Protein AF-A0A2V7HZT1-F1 (afdb_monomer_lite)

Radius of gyration: 12.28 Å; chains: 1; bounding box: 30×24×31 Å

Sequence (70 aa):
MSCQAPFRIRAEVARLLDLPESRVRVIAPDVGGGFGVKSGPYREEVLLSWLARRLGRPVKWVATRSEDQI

pLDDT: mean 90.96, std 6.68, range [61.62, 97.75]

Foldseek 3Di:
DAADAQLQLLVVLCVVVVHDSVPGGGDHDDDPDDPPVRHDDDPCSNVQSVVCVVVVHHDDDDDDPVRSVD

Secondary structure (DSSP, 8-state):
---S-HHHHHHHHHHHTT--GGG--------S--TTGGGSPPHHHHHHHHHHHHHTS-------TTGGG-

Structure (mmCIF, N/CA/C/O backbone):
data_AF-A0A2V7HZT1-F1
#
_entry.id   AF-A0A2V7HZT1-F1
#
loop_
_atom_site.group_PDB
_atom_site.id
_atom_site.type_symbol
_atom_site.label_atom_id
_atom_site.label_alt_id
_atom_site.label_comp_id
_atom_site.label_asym_id
_atom_site.label_entity_id
_atom_site.label_seq_id
_atom_site.pdbx_PDB_ins_code
_atom_site.Cartn_x
_atom_site.Cartn_y
_atom_site.Cartn_z
_atom_site.occupancy
_atom_site.B_iso_or_equiv
_atom_site.auth_seq_id
_atom_site.auth_comp_id
_atom_site.auth_asym_id
_atom_site.auth_atom_id
_atom_site.pdbx_PDB_model_num
ATOM 1 N N . MET A 1 1 ? 6.243 -5.338 0.192 1.00 74.81 1 MET A N 1
ATOM 2 C CA . MET A 1 1 ? 5.946 -3.943 -0.185 1.00 74.81 1 MET A CA 1
ATOM 3 C C . MET A 1 1 ? 7.165 -3.116 0.168 1.00 74.81 1 MET A C 1
ATOM 5 O O . MET A 1 1 ? 7.612 -3.224 1.303 1.00 74.81 1 MET A O 1
ATOM 9 N N . SER A 1 2 ? 7.758 -2.399 -0.787 1.00 85.88 2 SER A N 1
ATOM 10 C CA . SER A 1 2 ? 8.920 -1.538 -0.530 1.00 85.88 2 SER A CA 1
ATOM 11 C C . SER A 1 2 ? 8.483 -0.078 -0.549 1.00 85.88 2 SER A C 1
ATOM 13 O O . SER A 1 2 ? 8.036 0.384 -1.592 1.00 85.88 2 SER A O 1
ATOM 15 N N . CYS A 1 3 ? 8.617 0.643 0.563 1.00 89.31 3 CYS A N 1
ATOM 16 C CA . CYS A 1 3 ? 8.180 2.035 0.667 1.00 89.31 3 CYS A CA 1
ATOM 17 C C . CYS A 1 3 ? 9.066 2.848 1.621 1.00 89.31 3 CYS A C 1
ATOM 19 O O . CYS A 1 3 ? 9.730 2.286 2.489 1.00 89.31 3 CYS A O 1
ATOM 21 N N . GLN A 1 4 ? 9.063 4.174 1.466 1.00 90.25 4 GLN A N 1
ATOM 22 C CA . GLN A 1 4 ? 9.766 5.138 2.327 1.00 90.25 4 GLN A CA 1
ATOM 23 C C . GLN A 1 4 ? 8.811 5.918 3.248 1.00 90.25 4 GLN A C 1
ATOM 25 O O . GLN A 1 4 ? 9.266 6.624 4.142 1.00 90.25 4 GLN A O 1
ATOM 30 N N . ALA A 1 5 ? 7.492 5.795 3.054 1.00 91.31 5 ALA A N 1
ATOM 31 C CA . ALA A 1 5 ? 6.476 6.506 3.835 1.00 91.31 5 ALA A CA 1
ATOM 32 C C . ALA A 1 5 ? 5.362 5.559 4.346 1.00 91.31 5 ALA A C 1
ATOM 34 O O . ALA A 1 5 ? 4.205 5.682 3.935 1.00 91.31 5 ALA A O 1
ATOM 35 N N . PRO A 1 6 ? 5.670 4.609 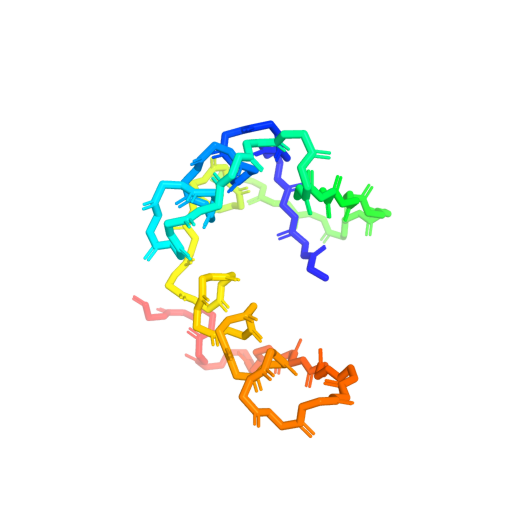5.255 1.00 92.38 6 PRO A N 1
ATOM 36 C CA . PRO A 1 6 ? 4.729 3.567 5.680 1.00 92.38 6 PRO A CA 1
ATOM 37 C C . PRO A 1 6 ? 3.454 4.111 6.341 1.00 92.38 6 PRO A C 1
ATOM 39 O O . PRO A 1 6 ? 2.371 3.584 6.099 1.00 92.38 6 PRO A O 1
ATOM 42 N N . PHE A 1 7 ? 3.547 5.186 7.131 1.00 93.75 7 PHE A N 1
ATOM 43 C CA . PHE A 1 7 ? 2.377 5.807 7.767 1.00 93.75 7 PHE A CA 1
ATOM 44 C C . PHE A 1 7 ? 1.450 6.492 6.758 1.00 93.75 7 PHE A C 1
ATOM 46 O O . PHE A 1 7 ? 0.234 6.387 6.874 1.00 93.75 7 PHE A O 1
ATOM 53 N N . ARG A 1 8 ? 2.017 7.136 5.729 1.00 92.44 8 ARG A N 1
ATOM 54 C CA . ARG A 1 8 ? 1.235 7.749 4.646 1.00 92.44 8 ARG A CA 1
ATOM 55 C C . ARG A 1 8 ? 0.472 6.685 3.859 1.00 92.44 8 ARG A C 1
ATOM 57 O O . ARG A 1 8 ? -0.719 6.841 3.622 1.00 92.44 8 ARG A O 1
ATOM 64 N N . ILE A 1 9 ? 1.142 5.585 3.514 1.00 92.62 9 ILE A N 1
ATOM 65 C CA . ILE A 1 9 ? 0.504 4.454 2.827 1.00 92.62 9 ILE A CA 1
ATOM 66 C C . ILE A 1 9 ? -0.585 3.837 3.709 1.00 92.62 9 ILE A C 1
ATOM 68 O O . ILE A 1 9 ? -1.666 3.535 3.213 1.00 92.62 9 ILE A O 1
ATOM 72 N N . ARG A 1 10 ? -0.347 3.694 5.022 1.00 94.81 10 ARG A N 1
ATOM 73 C CA . ARG A 1 10 ? -1.355 3.187 5.966 1.00 94.81 10 ARG A CA 1
ATOM 74 C C . ARG A 1 10 ? -2.631 4.031 5.932 1.00 94.81 10 ARG A C 1
ATOM 76 O O . ARG A 1 10 ? -3.712 3.458 5.822 1.00 94.81 10 ARG A O 1
ATOM 83 N N . ALA A 1 11 ? -2.498 5.355 5.993 1.00 94.56 11 ALA A N 1
ATOM 84 C CA . ALA A 1 11 ? -3.629 6.275 5.937 1.00 94.56 11 ALA A CA 1
ATOM 85 C C . ALA A 1 11 ? -4.398 6.166 4.607 1.00 94.56 11 ALA A C 1
ATOM 87 O O . ALA A 1 11 ? -5.623 6.067 4.614 1.00 94.56 11 ALA A O 1
ATOM 88 N N . GLU A 1 12 ? -3.695 6.104 3.472 1.00 93.31 12 GLU A N 1
ATOM 89 C CA . GLU A 1 12 ? -4.337 5.983 2.155 1.00 93.31 12 GLU A CA 1
ATOM 90 C C . GLU A 1 12 ? -5.042 4.642 1.946 1.00 93.31 12 GLU A C 1
ATOM 92 O O . GLU A 1 12 ? -6.181 4.607 1.483 1.00 93.31 12 GLU A O 1
ATOM 97 N N . VAL A 1 13 ? -4.412 3.531 2.334 1.00 94.06 13 VAL A N 1
ATOM 98 C CA . VAL A 1 13 ? -5.030 2.201 2.252 1.00 94.06 13 VAL A CA 1
ATOM 99 C C . VAL A 1 13 ? -6.266 2.127 3.149 1.00 94.06 13 VAL A C 1
ATOM 101 O O . VAL A 1 13 ? -7.293 1.600 2.726 1.00 94.06 13 VAL A O 1
ATOM 104 N N . ALA A 1 14 ? -6.197 2.670 4.367 1.00 96.00 14 ALA A N 1
ATOM 105 C CA . ALA A 1 14 ? -7.344 2.727 5.268 1.00 96.00 14 ALA A CA 1
ATOM 106 C C . ALA A 1 14 ? -8.503 3.525 4.650 1.00 96.00 14 ALA A C 1
ATOM 108 O O . ALA A 1 14 ? -9.625 3.026 4.582 1.00 96.00 14 ALA A O 1
ATOM 109 N N . ARG A 1 15 ? -8.206 4.715 4.116 1.00 95.38 15 ARG A N 1
ATOM 110 C CA . ARG A 1 15 ? -9.185 5.599 3.473 1.00 95.38 15 ARG A CA 1
ATOM 111 C C . ARG A 1 15 ? -9.841 4.959 2.248 1.00 95.38 15 ARG A C 1
ATOM 113 O O . ARG A 1 15 ? -11.058 4.995 2.121 1.00 95.38 15 ARG A O 1
ATOM 120 N N . LEU A 1 16 ? -9.053 4.385 1.339 1.00 94.50 16 LEU A N 1
ATOM 121 C CA . LEU A 1 16 ? -9.551 3.850 0.066 1.00 94.50 16 LEU A CA 1
ATOM 122 C C . LEU A 1 16 ? -10.289 2.518 0.209 1.00 94.50 16 LEU A C 1
ATOM 124 O O . LEU A 1 16 ? -11.109 2.180 -0.641 1.00 94.50 16 LEU A O 1
ATOM 128 N N . LEU A 1 17 ? -10.003 1.756 1.265 1.00 94.50 17 LEU A N 1
ATOM 129 C CA . LEU A 1 17 ? -10.655 0.474 1.530 1.00 94.50 17 LEU A CA 1
ATOM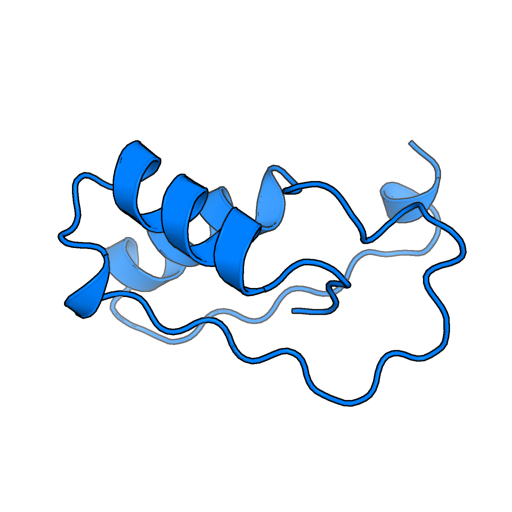 130 C C . LEU A 1 17 ? -11.760 0.550 2.588 1.00 94.50 17 LEU A C 1
ATOM 132 O O . LEU A 1 17 ? -12.237 -0.510 3.016 1.00 94.50 17 LEU A O 1
ATOM 136 N N . ASP A 1 18 ? -12.122 1.767 3.001 1.00 95.75 18 ASP A N 1
ATOM 137 C CA . ASP A 1 18 ? -13.110 2.068 4.039 1.00 95.75 18 ASP A CA 1
ATOM 138 C C . ASP A 1 18 ? -12.870 1.253 5.323 1.00 95.75 18 ASP A C 1
ATOM 140 O O . ASP A 1 18 ? -13.698 0.475 5.801 1.00 95.75 18 ASP A O 1
ATOM 144 N N . LEU A 1 19 ? -11.643 1.354 5.840 1.00 96.31 19 LEU A N 1
ATOM 145 C CA . LEU A 1 19 ? -11.209 0.690 7.062 1.00 96.31 19 LEU A CA 1
ATOM 146 C C . LEU A 1 19 ? -10.789 1.720 8.110 1.00 96.31 19 LEU A C 1
ATOM 148 O O . LEU A 1 19 ? -10.130 2.705 7.778 1.00 96.31 19 LEU A O 1
ATOM 152 N N . PRO A 1 20 ? -11.038 1.449 9.403 1.00 97.50 20 PRO A N 1
ATOM 153 C CA . PRO A 1 20 ? -10.342 2.164 10.460 1.00 97.50 20 PRO A CA 1
ATOM 154 C C . PRO A 1 20 ? -8.829 1.974 10.305 1.00 97.50 20 PRO A C 1
ATOM 156 O O . PRO A 1 20 ? -8.364 0.845 10.131 1.00 97.50 20 PRO A O 1
ATOM 159 N N . GLU A 1 21 ? -8.051 3.051 10.429 1.00 96.94 21 GLU A N 1
ATOM 160 C CA . GLU A 1 21 ? -6.587 3.002 10.284 1.00 96.94 21 GLU A CA 1
ATOM 161 C C . GLU A 1 21 ? -5.935 2.023 11.279 1.00 96.94 21 GLU A C 1
ATOM 163 O O . GLU A 1 21 ? -4.939 1.375 10.963 1.00 96.94 21 GLU A O 1
ATOM 168 N N . SER A 1 22 ? -6.555 1.824 12.448 1.00 97.19 22 SER A N 1
ATOM 169 C CA . SER A 1 22 ? -6.148 0.836 13.458 1.00 97.19 22 SER A CA 1
ATOM 170 C C . SER A 1 22 ? -6.225 -0.620 12.984 1.00 97.19 22 SER A C 1
ATOM 172 O O . SER A 1 22 ? -5.570 -1.483 13.566 1.00 97.19 22 SER A O 1
ATOM 174 N N . ARG A 1 23 ? -6.992 -0.912 11.926 1.00 96.56 23 ARG A N 1
ATOM 175 C CA . ARG A 1 23 ? -7.064 -2.243 11.300 1.00 96.56 23 ARG A CA 1
ATOM 176 C C . ARG A 1 23 ? -6.078 -2.422 10.146 1.00 96.56 23 ARG A C 1
ATOM 178 O O . ARG A 1 23 ? -6.066 -3.486 9.530 1.00 96.56 23 ARG A O 1
ATOM 185 N N . VAL A 1 24 ? -5.263 -1.414 9.838 1.00 96.12 24 VAL A N 1
ATOM 186 C CA . VAL A 1 24 ? -4.281 -1.465 8.752 1.00 96.12 24 VAL A CA 1
ATOM 187 C C . VAL A 1 24 ? -2.878 -1.392 9.339 1.00 96.12 24 VAL A C 1
ATOM 189 O O . VAL A 1 24 ? -2.523 -0.464 10.060 1.00 96.12 24 VAL A O 1
ATOM 192 N N . ARG A 1 25 ? -2.037 -2.370 9.000 1.00 95.75 25 ARG A N 1
ATOM 193 C CA . ARG A 1 25 ? -0.619 -2.374 9.367 1.00 95.75 25 ARG A CA 1
ATOM 194 C C . ARG A 1 25 ? 0.229 -2.394 8.106 1.00 95.75 25 ARG A C 1
ATOM 196 O O . ARG A 1 25 ? 0.157 -3.337 7.326 1.00 95.75 25 ARG A O 1
ATOM 203 N N . VAL A 1 26 ? 1.072 -1.378 7.953 1.00 94.62 26 VAL A N 1
ATOM 204 C CA . VAL A 1 26 ? 2.085 -1.307 6.898 1.00 94.62 26 VAL A CA 1
ATOM 205 C C . VAL A 1 26 ? 3.452 -1.581 7.517 1.00 94.62 26 VAL A C 1
ATOM 207 O O . VAL A 1 26 ? 3.828 -0.941 8.495 1.00 94.62 26 VAL A O 1
ATOM 210 N N . ILE A 1 27 ? 4.182 -2.548 6.960 1.00 94.00 27 ILE A N 1
ATOM 211 C CA . ILE A 1 27 ? 5.544 -2.900 7.375 1.00 94.00 27 ILE A CA 1
ATOM 212 C C . ILE A 1 27 ? 6.475 -2.609 6.198 1.00 94.00 27 ILE A C 1
ATOM 214 O O . ILE A 1 27 ? 6.286 -3.173 5.119 1.00 94.00 27 ILE A O 1
ATOM 218 N N . ALA A 1 28 ? 7.463 -1.742 6.417 1.00 91.81 28 ALA A N 1
ATOM 219 C CA . ALA A 1 28 ? 8.549 -1.478 5.479 1.00 91.81 28 ALA A CA 1
ATOM 220 C C . ALA A 1 28 ? 9.785 -2.294 5.915 1.00 91.81 28 ALA A C 1
ATOM 222 O O . ALA A 1 28 ? 10.403 -1.933 6.916 1.00 91.81 28 ALA A O 1
ATOM 223 N N . PRO A 1 29 ? 10.104 -3.419 5.246 1.00 90.81 29 PRO A N 1
ATOM 224 C CA . PRO A 1 29 ? 11.349 -4.157 5.477 1.00 90.81 29 PRO A CA 1
ATOM 225 C C . PRO A 1 29 ? 12.539 -3.419 4.839 1.00 90.81 29 PRO A C 1
ATOM 227 O O . PRO A 1 29 ? 12.362 -2.334 4.285 1.00 90.81 29 PRO A O 1
ATOM 230 N N . ASP A 1 30 ? 13.731 -4.019 4.861 1.00 93.19 30 ASP A N 1
ATOM 231 C CA . ASP A 1 30 ? 14.906 -3.476 4.171 1.00 93.19 30 ASP A CA 1
ATOM 232 C C . ASP A 1 30 ? 14.602 -3.156 2.697 1.00 93.19 30 ASP A C 1
ATOM 234 O O . ASP A 1 30 ? 14.073 -3.983 1.945 1.00 93.19 30 ASP A O 1
ATOM 238 N N . VAL A 1 31 ? 14.928 -1.930 2.274 1.00 89.69 31 VAL A N 1
ATOM 239 C CA . VAL A 1 31 ? 14.683 -1.435 0.913 1.00 89.69 31 VAL A CA 1
ATOM 240 C C . VAL A 1 31 ? 16.017 -1.227 0.204 1.00 89.69 31 VAL A C 1
ATOM 242 O O . VAL A 1 31 ? 16.802 -0.369 0.598 1.00 89.69 31 VAL A O 1
ATOM 245 N N . GLY A 1 32 ? 16.242 -1.956 -0.893 1.00 90.94 32 GLY A N 1
ATOM 246 C CA . GLY A 1 32 ? 17.436 -1.853 -1.749 1.00 90.94 32 GLY A CA 1
ATOM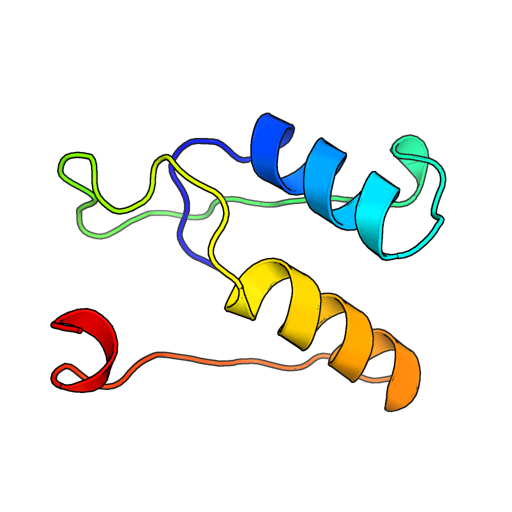 247 C C . GLY A 1 32 ? 17.511 -0.575 -2.596 1.00 90.94 32 GLY A C 1
ATOM 248 O O . GLY A 1 32 ? 17.75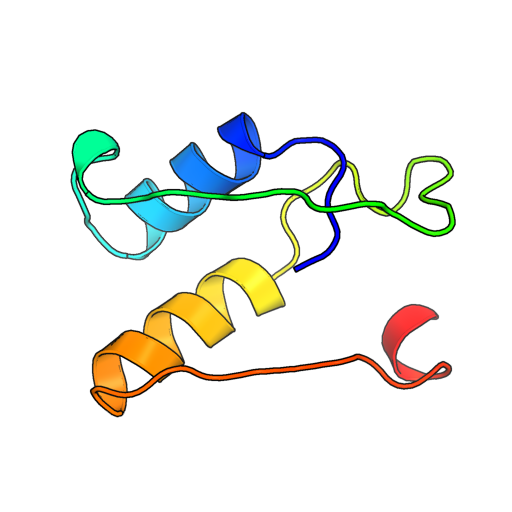1 -0.647 -3.796 1.00 90.94 32 GLY A O 1
ATOM 249 N N . GLY A 1 33 ? 17.259 0.586 -1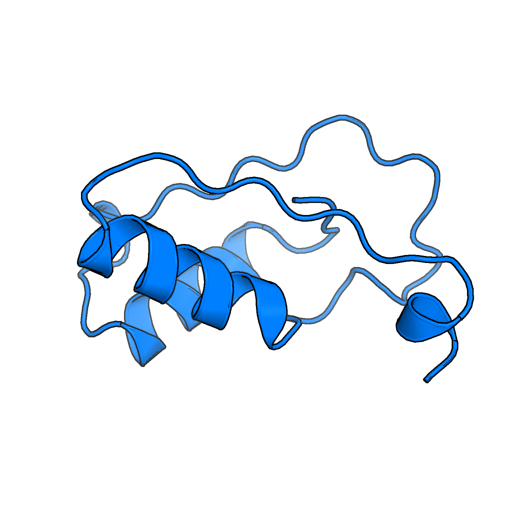.994 1.00 88.00 33 GLY A N 1
ATOM 250 C CA . GLY A 1 33 ? 17.230 1.884 -2.665 1.00 88.00 33 GLY A CA 1
ATOM 251 C C . GLY A 1 33 ? 15.823 2.338 -3.067 1.00 88.00 33 GLY A C 1
ATOM 252 O O . GLY A 1 33 ? 14.990 1.566 -3.559 1.00 88.00 33 GLY A O 1
ATOM 253 N N . GLY A 1 34 ? 15.558 3.622 -2.820 1.00 86.31 34 GLY A N 1
ATOM 254 C CA . GLY A 1 34 ? 14.315 4.304 -3.187 1.00 86.31 34 GLY A CA 1
ATOM 255 C C . GLY A 1 34 ? 14.543 5.630 -3.906 1.00 86.31 34 GLY A C 1
ATOM 256 O O . GLY A 1 34 ? 13.768 5.957 -4.789 1.00 86.31 34 GLY A O 1
ATOM 257 N N . PHE A 1 35 ? 15.599 6.381 -3.564 1.00 89.88 35 PHE A N 1
ATOM 258 C CA . PHE A 1 35 ? 15.991 7.631 -4.241 1.00 89.88 35 PHE A CA 1
ATOM 259 C C . PHE A 1 35 ? 14.822 8.610 -4.513 1.00 89.88 35 PHE A C 1
ATOM 261 O O . PHE A 1 35 ? 14.833 9.339 -5.496 1.00 89.88 35 PHE A O 1
ATOM 268 N N . GLY A 1 36 ? 13.799 8.612 -3.646 1.00 85.88 36 GLY A N 1
ATOM 269 C CA . GLY A 1 36 ? 12.598 9.449 -3.752 1.00 85.88 36 GLY A CA 1
ATOM 270 C C . GLY A 1 36 ? 11.391 8.767 -4.405 1.00 85.88 36 GLY A C 1
ATOM 271 O O . GLY A 1 36 ? 10.258 9.083 -4.039 1.00 85.88 36 GLY A O 1
ATOM 272 N N . VAL A 1 37 ? 11.601 7.782 -5.283 1.00 85.31 37 VAL A N 1
ATOM 273 C CA . VAL A 1 37 ? 10.530 7.134 -6.064 1.00 85.31 37 VAL A CA 1
ATOM 274 C C . VAL A 1 37 ? 9.544 6.384 -5.155 1.00 85.31 37 VAL A C 1
ATOM 276 O O . VAL A 1 37 ? 8.338 6.455 -5.336 1.00 85.31 37 VAL A O 1
ATOM 279 N N . LYS A 1 38 ? 10.029 5.804 -4.050 1.00 85.50 38 LYS A N 1
ATOM 280 C CA . LYS A 1 38 ? 9.231 5.019 -3.085 1.00 85.50 38 LYS A CA 1
ATOM 281 C C . LYS A 1 38 ? 8.588 5.839 -1.954 1.00 85.50 38 LYS A C 1
ATOM 283 O O . LYS A 1 38 ? 8.223 5.275 -0.922 1.00 85.50 38 LYS A O 1
ATOM 288 N N . SER A 1 39 ? 8.496 7.163 -2.089 1.00 82.31 39 SER A N 1
ATOM 289 C CA . SER A 1 39 ? 7.983 8.067 -1.039 1.00 82.31 39 SER A CA 1
ATOM 290 C C . SER A 1 39 ? 6.474 8.345 -1.107 1.00 82.31 39 SER A C 1
ATOM 292 O O . SER A 1 39 ? 5.875 8.787 -0.116 1.00 82.31 39 SER A O 1
ATOM 294 N N . GLY A 1 40 ? 5.862 8.093 -2.264 1.00 77.38 40 GLY A N 1
ATOM 295 C CA . GLY A 1 40 ? 4.426 8.216 -2.492 1.00 77.38 40 GLY A CA 1
ATOM 296 C C . GLY A 1 40 ? 3.702 6.870 -2.407 1.00 77.38 40 GLY A C 1
ATOM 297 O O . GLY A 1 40 ? 4.354 5.828 -2.473 1.00 77.38 40 GLY A O 1
ATOM 298 N N . PRO A 1 41 ? 2.368 6.890 -2.246 1.00 74.75 41 PRO A N 1
ATOM 299 C CA . PRO A 1 41 ? 1.553 5.703 -2.414 1.00 74.75 41 PRO A CA 1
ATOM 300 C C . PRO A 1 41 ? 1.452 5.339 -3.903 1.00 74.75 41 PRO A C 1
ATOM 302 O O . PRO A 1 41 ? 1.004 6.139 -4.727 1.00 74.75 41 PRO A O 1
ATOM 305 N N . TYR A 1 42 ? 1.849 4.124 -4.234 1.00 81.00 42 TYR A N 1
ATOM 306 C CA . TYR A 1 42 ? 1.612 3.472 -5.508 1.00 81.00 42 TYR A CA 1
ATOM 307 C C . TYR A 1 42 ? 0.219 2.836 -5.556 1.00 81.00 42 TYR A C 1
ATOM 309 O O . TYR A 1 42 ? -0.350 2.410 -4.545 1.00 81.00 42 TYR A O 1
ATOM 317 N N . ARG A 1 43 ? -0.350 2.745 -6.762 1.00 83.62 43 ARG A N 1
ATOM 318 C CA . ARG A 1 43 ? -1.694 2.174 -6.980 1.00 83.62 43 ARG A CA 1
ATOM 319 C C . ARG A 1 43 ? -1.753 0.718 -6.519 1.00 83.62 43 ARG A C 1
ATOM 321 O O . ARG A 1 43 ? -2.772 0.249 -6.012 1.00 83.62 43 ARG A O 1
ATOM 328 N N . GLU A 1 44 ? -0.637 0.028 -6.663 1.00 88.31 44 GLU A N 1
AT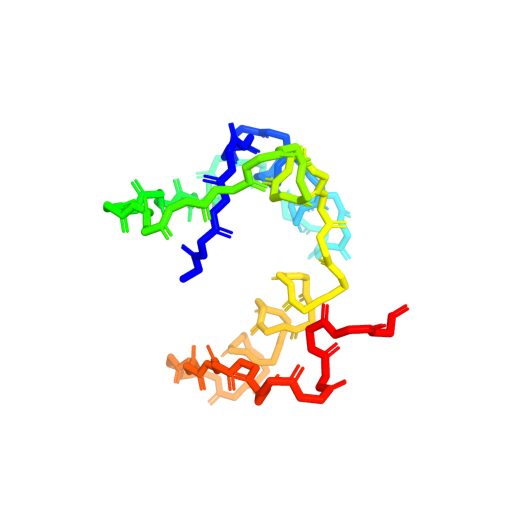OM 329 C CA . GLU A 1 44 ? -0.412 -1.366 -6.339 1.00 88.31 44 GLU A CA 1
ATOM 330 C C . GLU A 1 44 ? -0.579 -1.632 -4.845 1.00 88.31 44 GLU A C 1
ATOM 332 O O . GLU A 1 44 ? -1.138 -2.657 -4.473 1.00 88.31 44 GLU A O 1
ATOM 337 N N . GLU A 1 45 ? -0.197 -0.707 -3.963 1.00 88.44 45 GLU A N 1
ATOM 338 C CA . GLU A 1 45 ? -0.361 -0.899 -2.515 1.00 88.44 45 GLU A CA 1
ATOM 339 C C . GLU A 1 45 ? -1.837 -1.021 -2.117 1.00 88.44 45 GLU A C 1
ATOM 341 O O . GLU A 1 45 ? -2.207 -1.876 -1.305 1.00 88.44 45 GLU A O 1
ATOM 346 N N . VAL A 1 46 ? -2.697 -0.209 -2.733 1.00 91.31 46 VAL A N 1
ATOM 347 C CA . VAL A 1 46 ? -4.146 -0.232 -2.499 1.00 91.31 46 VAL A CA 1
ATOM 348 C C . VAL A 1 46 ? -4.780 -1.419 -3.218 1.00 91.31 46 VAL A C 1
ATOM 350 O O . VAL A 1 46 ? -5.559 -2.161 -2.615 1.00 91.31 46 VAL A O 1
ATOM 353 N N . LEU A 1 47 ? -4.417 -1.636 -4.485 1.00 93.50 47 LEU A N 1
ATOM 354 C CA . LEU A 1 47 ? -4.968 -2.707 -5.313 1.00 93.50 47 LEU A CA 1
ATOM 355 C C . LEU A 1 47 ? -4.669 -4.090 -4.725 1.00 93.50 47 LEU A C 1
ATOM 357 O O . LEU A 1 47 ? -5.570 -4.921 -4.618 1.00 93.50 47 LEU A O 1
ATOM 361 N N . LEU A 1 48 ? -3.429 -4.335 -4.298 1.00 94.69 48 LEU A N 1
ATOM 362 C CA . LEU A 1 48 ? -3.027 -5.609 -3.701 1.00 94.69 48 LEU A CA 1
ATOM 363 C C . LEU A 1 48 ? -3.694 -5.825 -2.342 1.00 94.69 48 LEU A C 1
ATOM 365 O O . LEU A 1 48 ? -4.100 -6.946 -2.038 1.00 94.69 48 LEU A O 1
ATOM 369 N N . SER A 1 49 ? -3.865 -4.762 -1.549 1.00 93.62 49 SER A N 1
ATOM 370 C CA . SER A 1 49 ? -4.591 -4.829 -0.275 1.00 93.62 49 SER A CA 1
ATOM 371 C C . SER A 1 49 ? -6.066 -5.192 -0.484 1.00 93.62 49 SER A C 1
ATOM 373 O O . SER A 1 49 ? -6.603 -6.054 0.215 1.00 93.62 49 SER A O 1
ATOM 375 N N . TRP A 1 50 ? -6.720 -4.592 -1.483 1.00 95.12 50 TRP A N 1
ATOM 376 C CA . TRP A 1 50 ? -8.083 -4.951 -1.880 1.00 95.12 50 TRP A CA 1
ATOM 377 C C . TRP A 1 50 ? -8.171 -6.392 -2.395 1.00 95.12 50 TRP A C 1
ATOM 379 O O . TRP A 1 50 ? -9.051 -7.150 -1.981 1.00 95.12 50 TRP A O 1
ATOM 389 N N . LEU A 1 51 ? -7.235 -6.796 -3.256 1.00 97.06 51 LEU A N 1
ATOM 390 C CA . LEU A 1 51 ? -7.213 -8.126 -3.856 1.00 97.06 51 LEU A CA 1
ATOM 391 C C . LEU A 1 51 ? -7.013 -9.217 -2.798 1.00 97.06 51 LEU A C 1
ATOM 393 O O . LEU A 1 51 ? -7.733 -10.214 -2.806 1.00 97.06 51 LEU A O 1
ATOM 397 N N . ALA A 1 52 ? -6.099 -9.009 -1.848 1.00 96.81 52 ALA A N 1
ATOM 398 C CA . ALA A 1 52 ? -5.875 -9.932 -0.738 1.00 96.81 52 ALA A CA 1
ATOM 399 C C . ALA A 1 52 ? -7.135 -10.113 0.123 1.00 96.81 52 ALA A C 1
ATOM 401 O O . ALA A 1 52 ? -7.483 -11.242 0.477 1.00 96.81 52 ALA A O 1
ATOM 402 N N . ARG A 1 53 ? -7.871 -9.023 0.396 1.00 94.81 53 ARG A N 1
ATOM 403 C CA . ARG A 1 53 ? -9.168 -9.087 1.093 1.00 94.81 53 ARG A CA 1
ATOM 404 C C . ARG A 1 53 ? -10.199 -9.874 0.290 1.00 94.81 53 ARG A C 1
ATOM 406 O O . ARG A 1 53 ? -10.869 -10.733 0.853 1.00 94.81 53 ARG A O 1
ATOM 413 N N . ARG A 1 54 ? -10.309 -9.611 -1.015 1.00 96.94 54 ARG A N 1
ATOM 414 C CA . ARG A 1 54 ? -11.270 -10.286 -1.899 1.00 96.94 54 ARG A CA 1
ATOM 415 C C . ARG A 1 54 ? -10.997 -11.785 -2.035 1.00 96.94 54 ARG A C 1
ATOM 417 O O . ARG A 1 54 ? -11.939 -12.564 -2.097 1.00 96.94 54 ARG A O 1
ATOM 424 N N . LEU A 1 55 ? -9.729 -12.186 -2.089 1.00 97.75 55 LEU A N 1
ATOM 425 C CA . LEU A 1 55 ? -9.325 -13.589 -2.230 1.00 97.75 55 LEU A CA 1
ATOM 426 C C . LEU A 1 55 ? -9.241 -14.342 -0.893 1.00 97.75 55 LEU A C 1
ATOM 428 O O . LEU A 1 55 ? -9.038 -15.559 -0.896 1.00 97.75 55 LEU A O 1
ATOM 432 N N . GLY A 1 56 ? -9.334 -13.634 0.239 1.00 97.19 56 GLY A N 1
ATOM 433 C CA . GLY A 1 56 ? -9.193 -14.210 1.577 1.00 97.19 56 GLY A CA 1
ATOM 434 C C . GLY A 1 56 ? -7.817 -14.833 1.837 1.00 97.19 56 GLY A C 1
ATOM 435 O O . GLY A 1 56 ? -7.704 -15.752 2.644 1.00 97.19 56 GLY A O 1
ATOM 436 N N . ARG A 1 57 ? -6.774 -14.390 1.123 1.00 96.88 57 ARG A N 1
ATOM 437 C CA . ARG A 1 57 ? -5.418 -14.952 1.221 1.00 96.88 57 ARG A CA 1
ATOM 438 C C . ARG A 1 57 ? -4.341 -13.897 0.954 1.00 96.88 57 ARG A C 1
ATOM 440 O O . ARG A 1 57 ? -4.613 -12.926 0.247 1.00 96.88 57 ARG A O 1
ATOM 447 N N . PRO A 1 58 ? -3.114 -14.085 1.470 1.00 96.88 58 PRO A N 1
ATOM 448 C CA . PRO A 1 58 ? -1.996 -13.197 1.169 1.00 96.88 58 PRO A CA 1
ATOM 449 C C . PRO A 1 58 ? -1.694 -13.132 -0.334 1.00 96.88 58 PRO A C 1
ATOM 451 O O . PRO A 1 58 ? -1.729 -14.149 -1.025 1.00 96.88 58 PRO A O 1
ATOM 454 N N . VAL A 1 59 ? -1.347 -11.938 -0.819 1.00 96.56 59 VAL A N 1
ATOM 455 C CA . VAL A 1 59 ? -0.923 -11.692 -2.204 1.00 96.56 59 VAL A CA 1
ATOM 456 C C . VAL A 1 59 ? 0.465 -11.061 -2.185 1.00 96.56 59 VAL A C 1
ATOM 458 O O . VAL A 1 59 ? 0.720 -10.122 -1.430 1.00 96.56 59 VAL A O 1
ATOM 461 N N . LYS A 1 60 ? 1.365 -11.575 -3.027 1.00 94.50 60 LYS A N 1
ATOM 462 C CA . LYS A 1 60 ? 2.695 -11.008 -3.259 1.00 94.50 60 LYS A CA 1
ATOM 463 C C . LYS A 1 60 ? 2.778 -10.529 -4.700 1.00 94.50 60 LYS A C 1
ATOM 465 O O . LYS A 1 60 ? 2.424 -11.264 -5.613 1.00 94.50 60 LYS A O 1
ATOM 470 N N . TRP A 1 61 ? 3.303 -9.326 -4.878 1.00 93.94 61 TRP A N 1
ATOM 471 C CA . TRP A 1 61 ? 3.619 -8.758 -6.179 1.00 93.94 61 TRP A CA 1
ATOM 472 C C . TRP A 1 61 ? 5.017 -8.149 -6.140 1.00 93.94 61 TRP A C 1
ATOM 474 O O . TRP A 1 61 ? 5.460 -7.652 -5.098 1.00 93.94 61 TRP A O 1
ATOM 484 N N . VAL A 1 62 ? 5.709 -8.256 -7.267 1.00 92.81 62 VAL A N 1
ATOM 485 C CA . VAL A 1 62 ? 7.027 -7.684 -7.519 1.00 92.81 62 VAL A CA 1
ATOM 486 C C . VAL A 1 62 ? 6.991 -7.184 -8.955 1.00 92.81 62 VAL A C 1
ATOM 488 O O . VAL A 1 62 ? 6.737 -7.986 -9.853 1.00 92.81 62 VAL A O 1
ATOM 491 N N . ALA A 1 63 ? 7.217 -5.888 -9.147 1.00 90.62 63 ALA A N 1
ATOM 492 C CA . ALA A 1 63 ? 7.299 -5.293 -10.471 1.00 90.62 63 ALA A CA 1
ATOM 493 C C . ALA A 1 63 ? 8.459 -5.891 -11.270 1.00 90.62 63 ALA A C 1
ATOM 495 O O . ALA A 1 63 ? 9.536 -6.184 -10.737 1.00 90.62 63 ALA A O 1
ATOM 496 N N . THR A 1 64 ? 8.258 -6.029 -12.572 1.00 93.88 64 THR A N 1
ATOM 497 C CA . THR A 1 64 ? 9.360 -6.173 -13.517 1.00 93.88 64 THR A CA 1
ATOM 498 C C . THR A 1 64 ? 10.083 -4.838 -13.696 1.00 93.88 64 THR A C 1
ATOM 500 O O . THR A 1 64 ? 9.549 -3.766 -13.419 1.00 93.88 64 THR A O 1
ATOM 503 N N . ARG A 1 65 ? 11.314 -4.884 -14.221 1.00 89.12 65 ARG A N 1
ATOM 504 C CA . ARG A 1 65 ? 12.089 -3.667 -14.505 1.00 89.12 65 ARG A CA 1
ATOM 505 C C . ARG A 1 65 ? 11.340 -2.696 -15.421 1.00 89.12 65 ARG A C 1
ATOM 507 O O . ARG A 1 65 ? 11.484 -1.493 -15.245 1.00 89.12 65 ARG A O 1
ATOM 514 N N . SER A 1 66 ? 10.602 -3.218 -16.397 1.00 92.75 66 SER A N 1
ATOM 515 C CA . SER A 1 66 ? 9.857 -2.403 -17.354 1.00 92.75 66 SER A CA 1
ATOM 516 C C . SER A 1 66 ? 8.631 -1.750 -16.725 1.00 92.75 66 SER A C 1
ATOM 518 O O . SER A 1 66 ? 8.320 -0.633 -17.101 1.00 92.75 66 SER A O 1
ATOM 520 N N . GLU A 1 67 ? 7.969 -2.396 -15.760 1.00 88.38 67 GLU A N 1
ATOM 521 C CA . GLU A 1 67 ? 6.850 -1.794 -15.016 1.00 88.38 67 GLU A CA 1
ATOM 522 C C . GLU A 1 67 ? 7.321 -0.664 -14.086 1.00 88.38 67 GLU A C 1
ATOM 524 O O . GLU A 1 67 ? 6.638 0.342 -13.966 1.00 88.38 67 GLU A O 1
ATOM 529 N N . ASP A 1 68 ? 8.516 -0.787 -13.497 1.00 83.25 68 ASP A N 1
ATOM 530 C CA . ASP A 1 68 ? 9.110 0.231 -12.610 1.00 83.25 68 ASP A CA 1
ATOM 531 C C . ASP A 1 68 ? 9.560 1.520 -13.336 1.00 83.25 68 ASP A C 1
ATOM 533 O O . ASP A 1 68 ? 9.929 2.501 -12.688 1.00 83.25 68 ASP A O 1
ATOM 537 N N . GLN A 1 69 ? 9.617 1.513 -14.671 1.00 73.62 69 GLN A N 1
ATOM 538 C CA . GLN A 1 69 ? 10.118 2.627 -15.490 1.00 73.62 69 GLN A CA 1
ATOM 539 C C . GLN A 1 69 ? 9.011 3.502 -16.098 1.00 73.62 69 GLN A C 1
ATOM 541 O O . GLN A 1 69 ? 9.334 4.439 -16.831 1.00 73.62 69 GLN A O 1
ATOM 546 N N . ILE A 1 70 ? 7.740 3.194 -15.822 1.00 61.62 70 ILE A N 1
ATOM 547 C CA . ILE A 1 70 ? 6.555 3.862 -16.383 1.00 61.62 70 ILE A CA 1
ATOM 548 C C . ILE A 1 70 ? 5.881 4.688 -15.289 1.00 61.62 70 ILE A C 1
ATOM 550 O O . ILE A 1 70 ? 5.594 5.877 -15.554 1.00 61.62 70 ILE A O 1
#